Protein AF-A0A6G7SIE0-F1 (afdb_monomer)

Sequence (137 aa):
MSPTNRNHPFFVPLNPNDPLLAYHMPGLYNMDPTMRERELRERELRERELRERELRERMKPGFEVKPPELDQLHPAANPMEHFARHGALTIPTTAGPHHFAAFHPGLNQLERERLALAGPQLRPEMTYPERLAAERI

Organism: NCBI:txid1862673

Mean predicted aligned error: 22.37 Å

InterPro domains:
  IPR002951 Atrophin-like [PF03154] (1-137)
  IPR017993 Atrophin-1 [PR01222] (8-33)
  IPR017993 Atrophin-1 [PR01222] (112-135)

Solvent-accessible surface area (backbone atoms only — not comparable to full-atom values): 9116 Å² total; per-residue (Å²): 133,70,95,80,50,79,86,43,96,83,57,71,87,84,47,93,85,33,73,92,45,64,81,71,53,79,70,69,82,73,47,59,67,68,57,55,52,48,51,51,51,52,50,49,49,52,51,49,52,50,52,49,52,51,50,57,52,62,68,37,88,88,57,76,81,54,75,83,59,52,63,72,73,46,90,54,98,47,90,59,66,76,54,72,78,57,70,82,84,79,73,72,93,62,79,61,100,51,100,63,40,68,71,46,89,86,57,54,73,70,57,29,52,54,51,59,71,61,49,80,80,88,62,81,86,66,50,71,69,58,54,62,58,62,75,75,113

pLDDT: mean 71.4, std 12.17, range [51.91, 95.75]

Radius of gyration: 34.37 Å; Cα contacts (8 Å, |Δi|>4): 30; chains: 1; bounding box: 48×70×81 Å

Foldseek 3Di:
DDLPPPPDPPNDDDDCPDVVVVVPPVPVVPDDVVNVVVVVVVVVVVVVVVVVVVVVQCPDPPDDDDPVNVVVVCPDPDPCPVVVVDDPPPDPLQQDLDPCNLVDPNDDPVRSVVSVVPPPPPDDPQDPVNVVVVVVD

Structure (mmCIF, N/CA/C/O backbone):
data_AF-A0A6G7SIE0-F1
#
_entry.id   AF-A0A6G7SIE0-F1
#
loop_
_atom_site.group_PDB
_atom_site.id
_atom_site.type_symbol
_atom_site.label_atom_id
_atom_site.label_alt_id
_atom_site.label_comp_id
_atom_site.label_asym_id
_atom_site.label_entity_id
_atom_site.label_seq_id
_atom_site.pdbx_PDB_ins_code
_atom_site.Cartn_x
_atom_site.Cartn_y
_atom_site.Cartn_z
_atom_site.occupancy
_atom_site.B_iso_or_equiv
_atom_site.auth_seq_id
_atom_site.auth_comp_id
_atom_site.auth_asym_id
_atom_site.auth_atom_id
_atom_site.pdbx_PDB_model_num
ATOM 1 N N . MET A 1 1 ? 20.501 5.595 -53.781 1.00 61.78 1 MET A N 1
ATOM 2 C CA . MET A 1 1 ? 19.268 6.336 -53.419 1.00 61.78 1 MET A CA 1
ATOM 3 C C . MET A 1 1 ? 19.531 7.027 -52.091 1.00 61.78 1 MET A C 1
ATOM 5 O O . MET A 1 1 ? 20.028 6.361 -51.194 1.00 61.78 1 MET A O 1
ATOM 9 N N . SER A 1 2 ? 19.323 8.344 -51.984 1.00 55.94 2 SER A N 1
ATOM 10 C CA . SER A 1 2 ? 19.654 9.079 -50.752 1.00 55.94 2 SER A CA 1
ATOM 11 C C . SER A 1 2 ? 18.556 8.857 -49.699 1.00 55.94 2 SER A C 1
ATOM 13 O O . SER A 1 2 ? 17.400 9.170 -49.997 1.00 55.94 2 SER A O 1
ATOM 15 N N . PRO A 1 3 ? 18.866 8.337 -48.496 1.00 61.41 3 PRO A N 1
ATOM 16 C CA . PRO A 1 3 ? 17.868 7.993 -47.472 1.00 61.41 3 PRO A CA 1
ATOM 17 C C . PRO A 1 3 ? 17.143 9.215 -46.877 1.00 61.41 3 PRO A C 1
ATOM 19 O O . PRO A 1 3 ? 16.206 9.069 -46.102 1.00 61.41 3 PRO A O 1
ATOM 22 N N . THR A 1 4 ? 17.549 10.428 -47.252 1.00 66.00 4 THR A N 1
ATOM 23 C CA . THR A 1 4 ? 16.991 11.701 -46.775 1.00 66.00 4 THR A CA 1
ATOM 24 C C . THR A 1 4 ? 16.087 12.402 -47.794 1.00 66.00 4 THR A C 1
ATOM 26 O O . THR A 1 4 ? 15.616 13.511 -47.536 1.00 66.00 4 THR A O 1
ATOM 29 N N . ASN A 1 5 ? 15.822 11.790 -48.956 1.00 74.06 5 ASN A N 1
ATOM 30 C CA . ASN A 1 5 ? 14.956 12.382 -49.976 1.00 74.06 5 ASN A CA 1
ATOM 31 C C . ASN A 1 5 ? 13.474 12.310 -49.566 1.00 74.06 5 ASN A C 1
ATOM 33 O O . ASN A 1 5 ? 12.816 11.289 -49.759 1.00 74.06 5 ASN A O 1
ATOM 37 N N . ARG A 1 6 ? 12.948 13.434 -49.066 1.00 72.06 6 ARG A N 1
ATOM 38 C CA . ARG A 1 6 ? 11.547 13.605 -48.639 1.00 72.06 6 ARG A CA 1
ATOM 39 C C . ARG A 1 6 ? 10.510 13.508 -49.763 1.00 72.06 6 ARG A C 1
ATOM 41 O O . ARG A 1 6 ? 9.331 13.379 -49.469 1.00 72.06 6 ARG A O 1
ATOM 48 N N . ASN A 1 7 ? 10.934 13.562 -51.025 1.00 76.94 7 ASN A N 1
ATOM 49 C CA . ASN A 1 7 ? 10.042 13.508 -52.188 1.00 76.94 7 ASN A CA 1
ATOM 50 C C . ASN A 1 7 ? 9.885 12.086 -52.757 1.00 76.94 7 ASN A C 1
ATOM 52 O O . ASN A 1 7 ? 9.267 11.907 -53.804 1.00 76.94 7 ASN A O 1
ATOM 56 N N . HIS A 1 8 ? 10.477 11.070 -52.121 1.00 76.75 8 HIS A N 1
ATOM 57 C CA . HIS A 1 8 ? 10.367 9.689 -52.583 1.00 76.75 8 HIS A CA 1
ATOM 58 C C . HIS A 1 8 ? 9.021 9.075 -52.146 1.00 76.75 8 HIS A C 1
ATOM 60 O O . HIS A 1 8 ? 8.651 9.229 -50.985 1.00 76.75 8 HIS A O 1
ATOM 66 N N . PRO A 1 9 ? 8.307 8.322 -53.0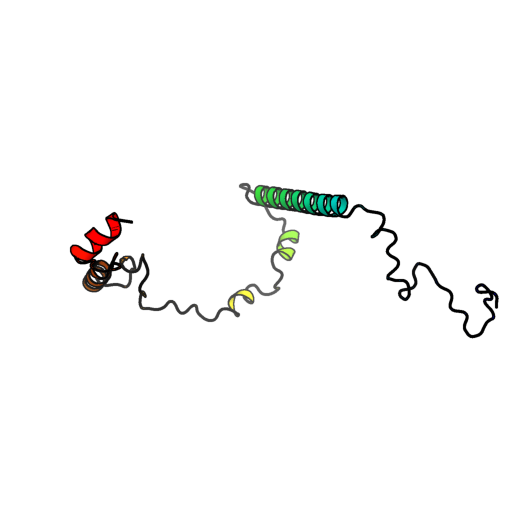07 1.00 76.38 9 PRO A N 1
ATOM 67 C CA . PRO A 1 9 ? 6.981 7.770 -52.685 1.00 76.38 9 PRO A CA 1
ATOM 68 C C . PRO A 1 9 ? 6.980 6.758 -51.527 1.00 76.38 9 PRO A C 1
ATOM 70 O O . PRO A 1 9 ? 5.937 6.493 -50.945 1.00 76.38 9 PRO A O 1
ATOM 73 N N . PHE A 1 10 ? 8.148 6.214 -51.172 1.00 75.81 10 PHE A N 1
ATOM 74 C CA . PHE A 1 10 ? 8.338 5.333 -50.012 1.00 75.81 10 PHE A CA 1
ATOM 75 C C . PHE A 1 10 ? 9.067 6.015 -48.843 1.00 75.81 10 PHE A C 1
ATOM 77 O O . PHE A 1 10 ? 9.578 5.339 -47.954 1.00 75.81 10 PHE A O 1
ATOM 84 N N . PHE A 1 11 ? 9.203 7.344 -48.863 1.00 75.38 11 PHE A N 1
ATOM 85 C CA . PHE A 1 11 ? 9.822 8.072 -47.761 1.00 75.38 11 PHE A CA 1
ATOM 86 C C . PHE A 1 11 ? 8.908 8.032 -46.533 1.00 75.38 11 PHE A C 1
ATOM 88 O O . PHE A 1 11 ? 7.812 8.588 -46.547 1.00 75.38 11 PHE A O 1
ATOM 95 N N . VAL A 1 12 ? 9.382 7.400 -45.460 1.00 74.81 12 VAL A N 1
ATOM 96 C CA . VAL A 1 12 ? 8.709 7.383 -44.158 1.00 74.81 12 VAL A CA 1
ATOM 97 C C . VAL A 1 12 ? 9.547 8.218 -43.186 1.00 74.81 12 VAL A C 1
ATOM 99 O O . VAL A 1 12 ? 10.697 7.857 -42.921 1.00 74.81 12 VAL A O 1
ATOM 102 N N . PRO A 1 13 ? 9.033 9.351 -42.671 1.00 67.38 13 PRO A N 1
ATOM 103 C CA . PRO A 1 13 ? 9.747 10.141 -41.679 1.00 67.38 13 PRO A CA 1
ATOM 104 C C . PRO A 1 13 ? 9.781 9.380 -40.353 1.00 67.38 13 PRO A C 1
ATOM 106 O O . PRO A 1 13 ? 8.787 9.305 -39.643 1.00 67.38 13 PRO A O 1
ATOM 109 N N . LEU A 1 14 ? 10.944 8.840 -40.006 1.00 68.44 14 LEU A N 1
ATOM 110 C CA . LEU A 1 14 ? 11.182 8.232 -38.703 1.00 68.44 14 LEU A CA 1
ATOM 111 C C . LEU A 1 14 ? 11.280 9.339 -37.643 1.00 68.44 14 LEU A C 1
ATOM 113 O O . LEU A 1 14 ? 12.317 9.990 -37.504 1.00 68.44 14 LEU A O 1
ATOM 117 N N . ASN A 1 15 ? 10.185 9.600 -36.930 1.00 63.97 15 ASN A N 1
ATOM 118 C CA . ASN A 1 15 ? 10.191 10.475 -35.760 1.00 63.97 15 ASN A CA 1
ATOM 119 C C . ASN A 1 15 ? 10.671 9.659 -34.543 1.00 63.97 15 ASN A C 1
ATOM 121 O O . ASN A 1 15 ? 10.167 8.560 -34.333 1.00 63.97 15 ASN A O 1
ATOM 125 N N . PRO A 1 16 ? 11.605 10.151 -33.711 1.00 59.84 16 PRO A N 1
ATOM 126 C CA . PRO A 1 16 ? 11.995 9.460 -32.478 1.00 59.84 16 PRO A CA 1
ATOM 127 C C . PRO A 1 16 ? 10.832 9.206 -31.497 1.00 59.84 16 PRO A C 1
ATOM 129 O O . PRO A 1 16 ? 10.970 8.359 -30.623 1.00 59.84 16 PRO A O 1
ATOM 132 N N . ASN A 1 17 ? 9.694 9.893 -31.655 1.00 58.66 17 ASN A N 1
ATOM 133 C CA . ASN A 1 17 ? 8.448 9.650 -30.913 1.00 58.66 17 ASN A CA 1
ATOM 134 C C . ASN A 1 17 ? 7.410 8.806 -31.684 1.00 58.66 17 ASN A C 1
ATOM 136 O O . ASN A 1 17 ? 6.264 8.700 -31.247 1.00 58.66 17 ASN A O 1
ATOM 140 N N . ASP A 1 18 ? 7.760 8.257 -32.848 1.00 61.38 18 ASP A N 1
ATOM 141 C CA . ASP A 1 18 ? 6.859 7.418 -33.639 1.00 61.38 18 ASP A CA 1
ATOM 142 C C . ASP A 1 18 ? 6.659 6.062 -32.934 1.00 61.38 18 ASP A C 1
ATOM 144 O O . ASP A 1 18 ? 7.652 5.402 -32.611 1.00 61.38 18 ASP A O 1
ATOM 148 N N . PRO A 1 19 ? 5.419 5.596 -32.693 1.00 58.09 19 PRO A N 1
ATOM 149 C CA . PRO A 1 19 ? 5.173 4.289 -32.088 1.00 58.09 19 PRO A CA 1
ATOM 150 C C . PRO A 1 19 ? 5.752 3.114 -32.893 1.00 58.09 19 PRO A C 1
ATOM 152 O O . PRO A 1 19 ? 5.981 2.047 -32.325 1.00 58.09 19 PRO A O 1
ATOM 155 N N . LEU A 1 20 ? 6.059 3.290 -34.184 1.00 58.41 20 LEU A N 1
ATOM 156 C CA . LEU A 1 20 ? 6.797 2.289 -34.972 1.00 58.41 20 LEU A CA 1
ATOM 157 C C . LEU A 1 20 ? 8.248 2.102 -34.497 1.00 58.41 20 LEU A C 1
ATOM 159 O O . LEU A 1 20 ? 8.838 1.041 -34.692 1.00 58.41 20 LEU A O 1
ATOM 163 N N . LEU A 1 21 ? 8.806 3.114 -33.831 1.00 56.81 21 LEU A N 1
ATOM 164 C CA . LEU A 1 21 ? 10.099 3.093 -33.156 1.00 56.81 21 LEU A CA 1
ATOM 165 C C . LEU A 1 21 ? 9.951 2.976 -31.632 1.00 56.81 21 LEU A C 1
ATOM 167 O O . LEU A 1 21 ? 10.934 3.181 -30.927 1.00 56.81 21 LEU A O 1
ATOM 171 N N . ALA A 1 22 ? 8.776 2.598 -31.102 1.00 52.69 22 ALA A N 1
ATOM 172 C CA . ALA A 1 22 ? 8.513 2.476 -29.657 1.00 52.69 22 ALA A CA 1
ATOM 173 C C . ALA A 1 22 ? 9.453 1.507 -28.910 1.00 52.69 22 ALA A C 1
ATOM 175 O O . ALA A 1 22 ? 9.488 1.503 -27.682 1.00 52.69 22 ALA A O 1
ATOM 176 N N . TYR A 1 23 ? 10.233 0.697 -29.632 1.00 57.22 23 TYR A N 1
ATOM 177 C CA . TYR A 1 23 ? 11.301 -0.127 -29.061 1.00 57.22 23 TYR A CA 1
ATOM 178 C C . TYR A 1 23 ? 12.651 0.585 -28.929 1.00 57.22 23 TYR A C 1
ATOM 180 O O . TYR A 1 23 ? 13.594 0.013 -28.378 1.00 57.22 23 TYR A O 1
ATOM 188 N N . HIS A 1 24 ? 12.777 1.837 -29.372 1.00 55.12 24 HIS A N 1
ATOM 189 C CA . HIS A 1 24 ? 13.901 2.663 -28.976 1.00 55.12 24 HIS A CA 1
ATOM 190 C C . HIS A 1 24 ? 13.647 3.151 -27.553 1.00 55.12 24 HIS A C 1
ATOM 192 O O . HIS A 1 24 ? 13.029 4.181 -27.309 1.00 55.12 24 HIS A O 1
ATOM 198 N N . MET A 1 25 ? 14.145 2.374 -26.597 1.00 63.56 25 MET A N 1
ATOM 199 C CA . MET A 1 25 ? 14.256 2.769 -25.200 1.00 63.56 25 MET A CA 1
ATOM 200 C C . MET A 1 25 ? 15.731 3.089 -24.907 1.00 63.56 25 MET A C 1
ATOM 202 O O . MET A 1 25 ? 16.448 2.221 -24.399 1.00 63.56 25 MET A O 1
ATOM 206 N N . PRO A 1 26 ? 16.227 4.310 -25.205 1.00 57.41 26 PRO A N 1
ATOM 207 C CA . PRO A 1 26 ? 17.624 4.685 -24.957 1.00 57.41 26 PRO A CA 1
ATOM 208 C C . PRO A 1 26 ? 18.051 4.512 -23.488 1.00 57.41 26 PRO A C 1
ATOM 210 O O . PRO A 1 26 ? 19.236 4.354 -23.196 1.00 57.41 26 PRO A O 1
ATOM 213 N N . GLY A 1 27 ? 17.084 4.529 -22.563 1.00 57.03 27 GLY A N 1
ATOM 214 C CA . GLY A 1 27 ? 17.301 4.365 -21.125 1.00 57.03 27 GLY A CA 1
ATOM 215 C C . GLY A 1 27 ? 17.344 2.919 -20.617 1.00 57.03 27 GLY A C 1
ATOM 216 O O . GLY A 1 27 ? 17.682 2.721 -19.455 1.00 57.03 27 GLY A O 1
ATOM 217 N N . LEU A 1 28 ? 17.013 1.907 -21.433 1.00 54.72 28 LEU A N 1
ATOM 218 C CA . LEU A 1 28 ? 17.058 0.500 -20.993 1.00 54.72 28 LEU A CA 1
ATOM 219 C C . LEU A 1 28 ? 18.459 -0.119 -21.080 1.00 54.72 28 LEU A C 1
ATOM 221 O O . LEU A 1 28 ? 18.749 -1.032 -20.318 1.00 54.72 28 LEU A O 1
ATOM 225 N N . TYR A 1 29 ? 19.327 0.390 -21.957 1.00 53.75 29 TYR A N 1
ATOM 226 C CA . TYR A 1 29 ? 20.682 -0.147 -22.149 1.00 53.75 29 TYR A CA 1
ATOM 227 C C . TYR A 1 29 ? 21.790 0.687 -21.484 1.00 53.75 29 TYR A C 1
ATOM 229 O O . TYR A 1 29 ? 22.931 0.244 -21.443 1.00 53.75 29 TYR A O 1
ATOM 237 N N . ASN A 1 30 ? 21.469 1.876 -20.955 1.00 56.06 30 ASN A N 1
ATOM 238 C CA . ASN A 1 30 ? 22.427 2.766 -20.275 1.00 56.06 30 ASN A CA 1
ATOM 239 C C . ASN A 1 30 ? 22.306 2.768 -18.741 1.00 56.06 30 ASN A C 1
ATOM 241 O O . ASN A 1 30 ? 23.097 3.419 -18.064 1.00 56.06 30 ASN A O 1
ATOM 245 N N . MET A 1 31 ? 21.320 2.066 -18.182 1.00 58.16 31 MET A N 1
ATOM 246 C CA . MET A 1 31 ? 21.162 1.897 -16.739 1.00 58.16 31 MET A CA 1
ATOM 247 C C . MET A 1 31 ? 21.569 0.479 -16.372 1.00 58.16 31 MET A C 1
ATOM 249 O O . MET A 1 31 ? 20.964 -0.478 -16.851 1.00 58.16 31 MET A O 1
ATOM 253 N N . ASP A 1 32 ? 22.594 0.355 -15.532 1.00 69.44 32 ASP A N 1
ATOM 254 C CA . ASP A 1 32 ? 23.009 -0.922 -14.963 1.00 69.44 32 ASP A CA 1
ATOM 255 C C . ASP A 1 32 ? 21.775 -1.616 -14.340 1.00 69.44 32 ASP A C 1
ATOM 257 O O . ASP A 1 32 ? 21.106 -1.017 -13.485 1.00 69.44 32 ASP A O 1
ATOM 261 N N . PRO A 1 33 ? 21.412 -2.840 -14.773 1.00 63.81 33 PRO A N 1
ATOM 262 C CA . PRO A 1 33 ? 20.221 -3.534 -14.282 1.00 63.81 33 PRO A CA 1
ATOM 263 C C . PRO A 1 33 ? 20.228 -3.689 -12.756 1.00 63.81 33 PRO A C 1
ATOM 265 O O . PRO A 1 33 ? 19.167 -3.647 -12.132 1.00 63.81 33 PRO A O 1
ATOM 268 N N . THR A 1 34 ? 21.413 -3.771 -12.145 1.00 73.69 34 THR A N 1
ATOM 269 C CA . THR A 1 34 ? 21.572 -3.855 -10.687 1.00 73.69 34 THR A CA 1
ATOM 270 C C . THR A 1 34 ? 21.216 -2.543 -9.981 1.00 73.69 34 THR A C 1
ATOM 272 O O . THR A 1 34 ? 20.605 -2.557 -8.910 1.00 73.69 34 THR A O 1
ATOM 275 N N . MET A 1 35 ? 21.520 -1.396 -10.596 1.00 75.25 35 MET A N 1
ATOM 276 C CA . MET A 1 35 ? 21.154 -0.075 -10.077 1.00 75.25 35 MET A CA 1
ATOM 277 C C . MET A 1 35 ? 19.646 0.149 -10.151 1.00 75.25 35 MET A C 1
ATOM 279 O O . MET A 1 35 ? 19.049 0.620 -9.185 1.00 75.25 35 MET A O 1
ATOM 283 N N . ARG A 1 36 ? 19.011 -0.263 -11.252 1.00 77.00 36 ARG A N 1
ATOM 284 C CA . ARG A 1 36 ? 17.554 -0.174 -11.418 1.00 77.00 36 ARG A CA 1
ATOM 285 C C . ARG A 1 36 ? 16.801 -1.059 -10.424 1.00 77.00 36 ARG A C 1
ATOM 287 O O . ARG A 1 36 ? 15.793 -0.637 -9.863 1.00 77.00 36 ARG A O 1
ATOM 294 N N . GLU A 1 37 ? 17.275 -2.282 -10.199 1.00 80.88 37 GLU A N 1
ATOM 295 C CA . GLU A 1 37 ? 16.694 -3.193 -9.208 1.00 80.88 37 GLU A CA 1
ATOM 296 C C . GLU A 1 37 ? 16.841 -2.638 -7.784 1.00 80.88 37 GLU A C 1
ATOM 298 O O . GLU A 1 37 ? 15.897 -2.690 -6.992 1.00 80.88 37 GLU A O 1
ATOM 303 N N . ARG A 1 38 ? 17.998 -2.046 -7.469 1.00 84.75 38 ARG A N 1
ATOM 304 C CA . ARG A 1 38 ? 18.236 -1.376 -6.188 1.00 84.75 38 ARG A CA 1
ATOM 305 C C . ARG A 1 38 ? 17.316 -0.173 -5.992 1.00 84.75 38 ARG A C 1
ATOM 307 O O . ARG A 1 38 ? 16.739 -0.045 -4.919 1.00 84.75 38 ARG A O 1
ATOM 314 N N . GLU A 1 39 ? 17.144 0.663 -7.012 1.00 85.25 39 GLU A N 1
ATOM 315 C CA . GLU A 1 39 ? 16.241 1.818 -6.964 1.00 85.25 39 GLU A CA 1
ATOM 316 C C . GLU A 1 39 ? 14.781 1.384 -6.787 1.00 85.25 39 GLU A C 1
ATOM 318 O O . GLU A 1 39 ? 14.060 1.964 -5.977 1.00 85.25 39 GLU A O 1
ATOM 323 N N . LEU A 1 40 ? 14.346 0.329 -7.484 1.00 87.81 40 LEU A N 1
ATOM 324 C CA . LEU A 1 40 ? 13.009 -0.243 -7.314 1.00 87.81 40 LEU A CA 1
ATOM 325 C C . LEU A 1 40 ? 12.790 -0.771 -5.895 1.00 87.81 40 LEU A C 1
ATOM 327 O O . LEU A 1 40 ? 11.775 -0.445 -5.286 1.00 87.81 40 LEU A O 1
ATOM 331 N N . ARG A 1 41 ? 13.749 -1.526 -5.347 1.00 87.31 41 ARG A N 1
ATOM 332 C CA . ARG A 1 41 ? 13.684 -2.010 -3.958 1.00 87.31 41 ARG A CA 1
ATOM 333 C C . ARG A 1 41 ? 13.684 -0.871 -2.948 1.00 87.31 41 ARG A C 1
ATOM 335 O O . ARG A 1 41 ? 12.944 -0.918 -1.973 1.00 87.31 41 ARG A O 1
ATOM 342 N N . GLU A 1 42 ? 14.506 0.151 -3.159 1.00 90.50 42 GLU A N 1
ATOM 343 C CA . GLU A 1 42 ? 14.552 1.316 -2.279 1.00 90.50 42 GLU A CA 1
ATOM 344 C C . GLU A 1 42 ? 13.240 2.104 -2.345 1.00 90.50 42 GLU A C 1
ATOM 346 O O . GLU A 1 42 ? 12.708 2.513 -1.315 1.00 90.50 42 GLU A O 1
ATOM 351 N N . ARG A 1 43 ? 12.669 2.257 -3.541 1.00 90.94 43 ARG A N 1
ATOM 352 C CA . ARG A 1 43 ? 11.350 2.860 -3.735 1.00 90.94 43 ARG A CA 1
ATOM 353 C C . ARG A 1 43 ? 10.258 2.061 -3.029 1.00 90.94 43 ARG A C 1
ATOM 355 O O . ARG A 1 43 ? 9.439 2.664 -2.343 1.00 90.94 43 ARG A O 1
ATOM 362 N N . GLU A 1 44 ? 10.268 0.738 -3.159 1.00 90.38 44 GLU A N 1
ATOM 363 C CA . GLU A 1 44 ? 9.323 -0.153 -2.480 1.00 90.38 44 GLU A CA 1
ATOM 364 C C . GLU A 1 44 ? 9.454 -0.047 -0.955 1.00 90.38 44 GLU A C 1
ATOM 366 O O . GLU A 1 44 ? 8.449 0.058 -0.253 1.00 90.38 44 GLU A O 1
ATOM 371 N N . LEU A 1 45 ? 10.684 -0.003 -0.434 1.00 94.12 45 LEU A N 1
ATOM 372 C CA . LEU A 1 45 ? 10.939 0.155 0.995 1.00 94.12 45 LEU A CA 1
ATOM 373 C C . LEU A 1 45 ? 10.423 1.502 1.513 1.00 94.12 45 LEU A C 1
ATOM 375 O O . LEU A 1 45 ? 9.739 1.529 2.532 1.00 94.12 45 LEU A O 1
ATOM 379 N N . ARG A 1 46 ? 10.691 2.601 0.797 1.00 92.69 46 ARG A N 1
ATOM 380 C CA . ARG A 1 46 ? 10.181 3.934 1.161 1.00 92.69 46 ARG A CA 1
ATOM 381 C C . ARG A 1 46 ? 8.658 4.000 1.100 1.00 92.69 46 ARG A C 1
ATOM 383 O O . ARG A 1 46 ? 8.037 4.609 1.963 1.00 92.69 46 ARG A O 1
ATOM 390 N N . GLU A 1 47 ? 8.041 3.382 0.096 1.00 92.38 47 GLU A N 1
ATOM 391 C CA . GLU A 1 47 ? 6.581 3.326 -0.019 1.00 92.38 47 GLU A CA 1
ATOM 392 C C . GLU A 1 47 ? 5.967 2.511 1.122 1.00 92.38 47 GLU A C 1
ATOM 394 O O . GLU A 1 47 ? 4.973 2.922 1.725 1.00 92.38 47 GLU A O 1
ATOM 399 N N . ARG A 1 48 ? 6.589 1.381 1.465 1.00 94.31 48 ARG A N 1
ATOM 400 C CA . ARG A 1 48 ? 6.201 0.568 2.615 1.00 94.31 48 ARG A CA 1
ATOM 401 C C . ARG A 1 48 ? 6.328 1.350 3.920 1.00 94.31 48 ARG A C 1
ATOM 403 O O . ARG A 1 48 ? 5.393 1.326 4.712 1.00 94.31 48 ARG A O 1
ATOM 410 N N . GLU A 1 49 ? 7.438 2.053 4.123 1.00 93.81 49 GLU A N 1
ATOM 411 C CA . GLU A 1 49 ? 7.670 2.895 5.301 1.00 93.81 49 GLU A CA 1
ATOM 412 C C . GLU A 1 49 ? 6.626 4.016 5.399 1.00 93.81 49 GLU A C 1
ATOM 414 O O . GLU A 1 49 ? 6.079 4.263 6.474 1.00 93.81 49 GLU A O 1
ATOM 419 N N . LEU A 1 50 ? 6.284 4.655 4.276 1.00 94.31 50 LEU A N 1
ATOM 420 C CA . LEU A 1 50 ? 5.259 5.696 4.229 1.00 94.31 50 LEU A CA 1
ATOM 421 C C . LEU A 1 50 ? 3.878 5.145 4.607 1.00 94.31 50 LEU A C 1
ATOM 423 O O . LEU A 1 50 ? 3.204 5.729 5.455 1.00 94.31 50 LEU A O 1
ATOM 427 N N . ARG A 1 51 ? 3.487 3.996 4.041 1.00 92.50 51 ARG A N 1
ATOM 428 C CA . ARG A 1 51 ? 2.227 3.320 4.395 1.00 92.50 51 ARG A CA 1
ATOM 429 C C . ARG A 1 51 ? 2.195 2.888 5.856 1.00 92.50 51 ARG A C 1
ATOM 431 O O . ARG A 1 51 ? 1.164 3.014 6.507 1.00 92.50 51 ARG A O 1
ATOM 438 N N . GLU A 1 52 ? 3.301 2.369 6.381 1.00 94.06 52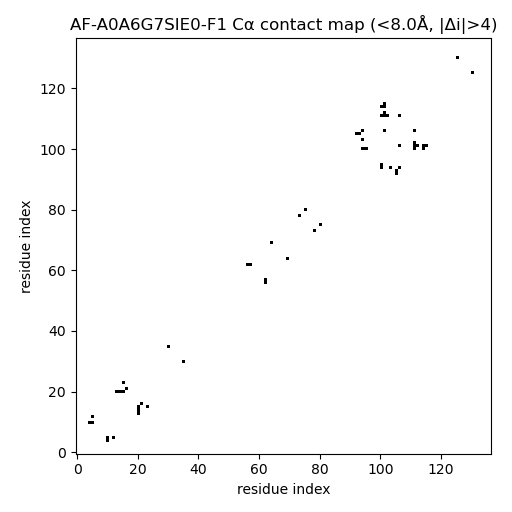 GLU A N 1
ATOM 439 C CA . GLU A 1 52 ? 3.399 1.960 7.784 1.00 94.06 52 GLU A CA 1
ATOM 440 C C . GLU A 1 52 ? 3.283 3.167 8.720 1.00 94.06 52 GLU A C 1
ATOM 442 O O . GLU A 1 52 ? 2.544 3.121 9.706 1.00 94.06 52 GLU A O 1
ATOM 447 N N . ARG A 1 53 ? 3.960 4.270 8.387 1.00 94.31 53 ARG A N 1
ATOM 448 C CA . ARG A 1 53 ? 3.863 5.534 9.120 1.00 94.31 53 ARG A CA 1
ATOM 449 C C . ARG A 1 53 ? 2.434 6.065 9.122 1.00 94.31 53 ARG A C 1
ATOM 451 O O . ARG A 1 53 ? 1.935 6.431 10.184 1.00 94.31 53 ARG A O 1
ATOM 458 N N . GLU A 1 54 ? 1.785 6.083 7.964 1.00 91.31 54 GLU A N 1
ATOM 459 C CA . GLU A 1 54 ? 0.395 6.510 7.810 1.00 91.31 54 GLU A CA 1
ATOM 460 C C . GLU A 1 54 ? -0.554 5.625 8.628 1.00 91.31 54 GLU A C 1
ATOM 462 O O . GLU A 1 54 ? -1.371 6.133 9.392 1.00 91.31 54 GLU A O 1
ATOM 467 N N . LEU A 1 55 ? -0.416 4.298 8.544 1.00 91.94 55 LEU A N 1
ATOM 468 C CA . LEU A 1 55 ? -1.216 3.358 9.332 1.00 91.94 55 LEU A CA 1
ATOM 469 C C . LEU A 1 55 ? -1.025 3.590 10.832 1.00 91.94 55 LEU A C 1
ATOM 471 O O . LEU A 1 55 ? -1.992 3.638 11.590 1.00 91.94 55 LEU A O 1
ATOM 475 N N . ARG A 1 56 ? 0.222 3.765 11.270 1.00 94.25 56 ARG A N 1
ATOM 476 C CA . ARG A 1 56 ? 0.545 4.034 12.672 1.00 94.25 56 ARG A CA 1
ATOM 477 C C . ARG A 1 56 ? -0.029 5.364 13.147 1.00 94.25 56 ARG A C 1
ATOM 479 O O . ARG A 1 56 ? -0.404 5.470 14.310 1.00 94.25 56 ARG A O 1
ATOM 486 N N . GLU A 1 57 ? -0.090 6.368 12.281 1.00 91.06 57 GLU A N 1
ATOM 487 C CA . GLU A 1 57 ? -0.728 7.650 12.568 1.00 91.06 57 GLU A CA 1
ATOM 488 C C . GLU A 1 57 ? -2.249 7.516 12.675 1.00 91.06 57 GLU A C 1
ATOM 490 O O . GLU A 1 57 ? -2.825 8.006 13.644 1.00 91.06 57 GLU A O 1
ATOM 495 N N . ARG A 1 58 ? -2.868 6.761 11.762 1.00 88.19 58 ARG A N 1
ATOM 496 C CA . ARG A 1 58 ? -4.304 6.437 11.777 1.00 88.19 58 ARG A CA 1
ATOM 497 C C . ARG A 1 58 ? -4.738 5.649 13.009 1.00 88.19 58 ARG A C 1
ATOM 499 O O . ARG A 1 58 ? -5.864 5.788 13.466 1.00 88.19 58 ARG A O 1
ATOM 506 N N . MET A 1 59 ? -3.844 4.829 13.554 1.00 91.00 59 MET A N 1
ATOM 507 C CA . MET A 1 59 ? -4.086 4.040 14.764 1.00 91.00 59 MET A CA 1
ATOM 508 C C . MET A 1 59 ? -3.879 4.836 16.063 1.00 91.00 59 MET A C 1
ATOM 510 O O . MET A 1 59 ? -4.071 4.287 17.150 1.00 91.00 59 MET A O 1
ATOM 514 N N . LYS A 1 60 ? -3.459 6.109 15.999 1.00 95.75 60 LYS A N 1
ATOM 515 C CA . LYS A 1 60 ? -3.313 6.930 17.207 1.00 95.75 60 LYS A CA 1
ATOM 516 C C . LYS A 1 60 ? -4.687 7.207 17.829 1.00 95.75 60 LYS A C 1
ATOM 518 O O . LYS A 1 60 ? -5.636 7.513 17.107 1.00 95.75 60 LYS A O 1
ATOM 523 N N . PRO A 1 61 ? -4.805 7.173 19.167 1.00 93.38 61 PRO A N 1
ATOM 524 C CA . PRO A 1 61 ? -6.025 7.602 19.839 1.00 93.38 61 PRO A CA 1
ATOM 525 C C . PRO A 1 61 ? -6.397 9.037 19.445 1.00 93.38 61 PRO A C 1
ATOM 527 O O . PRO A 1 61 ? -5.535 9.915 19.433 1.00 93.38 61 PRO A O 1
ATOM 530 N N . GLY A 1 62 ? -7.674 9.268 19.129 1.00 87.94 62 GLY A N 1
ATOM 531 C CA . GLY A 1 62 ? -8.169 10.579 18.697 1.00 87.94 62 GLY A CA 1
ATOM 532 C C . GLY A 1 62 ? -7.865 10.934 17.238 1.00 87.94 62 GLY A C 1
ATOM 533 O O . GLY A 1 62 ? -8.049 12.084 16.853 1.00 87.94 62 GLY A O 1
ATOM 534 N N . PHE A 1 63 ? -7.398 9.982 16.424 1.00 90.38 63 PHE A N 1
ATOM 535 C CA . PHE A 1 63 ? -7.308 10.182 14.982 1.00 90.38 63 PHE A CA 1
ATOM 536 C C . PHE A 1 63 ? -8.712 10.354 14.379 1.00 90.38 63 PHE A C 1
ATOM 538 O O . PHE A 1 63 ? -9.561 9.470 14.487 1.00 90.38 63 PHE A O 1
ATOM 545 N N . GLU A 1 64 ? -8.946 11.496 13.734 1.00 84.75 64 GLU A N 1
ATOM 546 C CA . GLU A 1 64 ? -10.199 11.817 13.054 1.00 84.75 64 GLU A CA 1
ATOM 547 C C . GLU A 1 64 ? -9.979 11.811 11.540 1.00 84.75 64 GLU A C 1
ATOM 549 O O . GLU A 1 64 ? -9.195 12.604 11.016 1.00 84.75 64 GLU A O 1
ATOM 554 N N . VAL A 1 65 ? -10.703 10.946 10.827 1.00 83.19 65 VAL A N 1
ATOM 555 C CA . VAL A 1 65 ? -10.769 11.000 9.361 1.00 83.19 65 VAL A CA 1
ATOM 556 C C . VAL A 1 65 ? -11.632 12.195 8.976 1.00 83.19 65 VAL A C 1
ATOM 558 O O . VAL A 1 65 ? -12.760 12.336 9.462 1.00 83.19 65 VAL A O 1
ATOM 561 N N . LYS A 1 66 ? -11.127 13.074 8.107 1.00 81.75 66 LYS A N 1
ATOM 562 C CA . LYS A 1 66 ? -11.932 14.206 7.636 1.00 81.75 66 LYS A CA 1
ATOM 563 C C . LYS A 1 66 ? -13.088 13.683 6.768 1.00 81.75 66 LYS A C 1
ATOM 565 O O . LYS A 1 66 ? -12.867 12.780 5.968 1.00 81.75 66 LYS A O 1
ATOM 570 N N . PRO A 1 67 ? -14.305 14.257 6.850 1.00 71.81 67 PRO A N 1
ATOM 571 C CA . PRO A 1 67 ? -15.451 13.821 6.046 1.00 71.81 67 PRO A CA 1
ATOM 572 C C . PRO A 1 67 ? -15.176 13.575 4.545 1.00 71.81 67 PRO A C 1
ATOM 574 O O . PRO A 1 67 ? -15.570 12.522 4.060 1.00 71.81 67 PRO A O 1
ATOM 577 N N . PRO A 1 68 ? -14.450 14.442 3.807 1.00 72.06 68 PRO A N 1
ATOM 578 C CA . PRO A 1 68 ? -14.131 14.190 2.392 1.00 72.06 68 PRO A CA 1
ATOM 579 C C . PRO A 1 68 ? -13.167 13.014 2.144 1.00 72.06 68 PRO A C 1
ATOM 581 O O . PRO A 1 68 ? -13.052 12.535 1.019 1.00 72.06 68 PRO A O 1
ATOM 584 N N . GLU A 1 69 ? -12.450 12.547 3.166 1.00 72.25 69 GLU A N 1
ATOM 585 C CA . GLU A 1 69 ? -11.570 11.375 3.084 1.00 72.25 69 GLU A CA 1
ATOM 586 C C . GLU A 1 69 ? -12.337 10.068 3.356 1.00 72.25 69 GLU A C 1
ATOM 588 O O . GLU A 1 69 ? -11.891 9.000 2.937 1.00 72.25 69 GLU A O 1
ATOM 593 N N . LEU A 1 70 ? -13.513 10.140 3.999 1.00 65.44 70 LEU A N 1
ATOM 594 C CA . LEU A 1 70 ? -14.403 8.987 4.196 1.00 65.44 70 LEU A CA 1
ATOM 595 C C . LEU A 1 70 ? -15.009 8.499 2.874 1.00 65.44 70 LEU A C 1
ATOM 597 O O . LEU A 1 70 ? -15.144 7.290 2.685 1.00 65.44 70 LEU A O 1
ATOM 601 N N . ASP A 1 71 ? -15.298 9.414 1.942 1.00 64.06 71 ASP A N 1
ATOM 602 C CA . ASP A 1 71 ? -15.864 9.088 0.624 1.00 64.06 71 ASP A CA 1
ATOM 603 C C . ASP A 1 71 ? -14.941 8.177 -0.207 1.00 64.06 71 ASP A C 1
ATOM 605 O O . ASP A 1 71 ? -15.412 7.380 -1.013 1.00 64.06 71 ASP A O 1
ATOM 609 N N . GLN A 1 72 ? -13.621 8.240 0.007 1.00 64.94 72 GLN A N 1
ATOM 610 C CA . GLN A 1 72 ? -12.643 7.401 -0.705 1.00 64.94 72 GLN A CA 1
ATOM 611 C C . GLN A 1 72 ? -12.489 6.002 -0.091 1.00 64.94 72 GLN A C 1
ATOM 613 O O . GLN A 1 72 ? -12.027 5.079 -0.762 1.00 64.94 72 GLN A O 1
ATOM 618 N N . LEU A 1 73 ? -12.867 5.831 1.180 1.00 62.81 73 LEU A N 1
ATOM 619 C CA . LEU A 1 73 ? -12.763 4.555 1.895 1.00 62.81 73 LEU A CA 1
ATOM 620 C C . LEU A 1 73 ? -13.922 3.602 1.577 1.00 62.81 73 LEU A C 1
ATOM 622 O O . LEU A 1 73 ? -13.799 2.398 1.800 1.00 62.81 73 LEU A O 1
ATOM 626 N N . HIS A 1 74 ? -15.017 4.118 1.014 1.00 58.72 74 HIS A N 1
ATOM 627 C CA . HIS A 1 74 ? -16.146 3.331 0.533 1.00 58.72 74 HIS A CA 1
ATOM 628 C C . HIS A 1 74 ? -16.190 3.353 -1.003 1.00 58.72 74 HIS A C 1
ATOM 630 O O . HIS A 1 74 ? -16.900 4.167 -1.587 1.00 58.72 74 HIS A O 1
ATOM 636 N N . PRO A 1 75 ? -15.482 2.438 -1.697 1.00 59.25 75 PRO A N 1
ATOM 637 C CA . PRO A 1 75 ? -15.565 2.339 -3.158 1.00 59.25 75 PRO A CA 1
ATOM 638 C C . PRO A 1 75 ? -16.963 1.922 -3.647 1.00 59.25 75 PRO A C 1
ATOM 640 O O . PRO A 1 75 ? -17.253 2.013 -4.838 1.00 59.25 75 PRO A O 1
ATOM 643 N N . ALA A 1 76 ? -17.819 1.440 -2.742 1.00 57.41 76 ALA A N 1
ATOM 644 C CA . ALA A 1 76 ? -19.194 1.069 -3.019 1.00 57.41 76 ALA A CA 1
ATOM 645 C C . ALA A 1 76 ? -20.145 2.161 -2.516 1.00 57.41 76 ALA A C 1
ATOM 647 O O . ALA A 1 76 ? -20.194 2.458 -1.323 1.00 57.41 76 ALA A O 1
ATOM 648 N N . ALA A 1 77 ? -20.964 2.696 -3.423 1.00 60.88 77 ALA A N 1
ATOM 649 C CA . ALA A 1 77 ? -22.044 3.626 -3.091 1.00 60.88 77 ALA A CA 1
ATOM 650 C C . ALA A 1 77 ? -23.121 2.992 -2.185 1.00 60.88 77 ALA A C 1
ATOM 652 O O . ALA A 1 77 ? -23.953 3.700 -1.620 1.00 60.88 77 ALA A O 1
ATOM 653 N N . ASN A 1 78 ? -23.121 1.658 -2.052 1.00 56.97 78 ASN A N 1
ATOM 654 C CA . ASN A 1 78 ? -24.061 0.914 -1.231 1.00 56.97 78 ASN A CA 1
ATOM 655 C C . ASN A 1 78 ? -23.328 0.103 -0.141 1.00 56.97 78 ASN A C 1
ATOM 657 O O . ASN A 1 78 ? -22.623 -0.855 -0.466 1.00 56.97 78 ASN A O 1
ATOM 661 N N . PRO A 1 79 ? -23.541 0.392 1.158 1.00 63.44 79 PRO A N 1
ATOM 662 C CA . PRO A 1 79 ? -22.899 -0.337 2.257 1.00 63.44 79 PRO A CA 1
ATOM 663 C C . PRO A 1 79 ? -23.276 -1.828 2.308 1.00 63.44 79 PRO A C 1
ATOM 665 O O . PRO A 1 79 ? -22.578 -2.620 2.940 1.00 63.44 79 PRO A O 1
ATOM 668 N N . MET A 1 80 ? -24.357 -2.234 1.632 1.00 69.00 80 MET A N 1
ATOM 669 C CA . MET A 1 80 ? -24.831 -3.620 1.602 1.00 69.00 80 MET A CA 1
ATOM 670 C C . MET A 1 80 ? -24.171 -4.485 0.514 1.00 69.00 80 MET A C 1
ATOM 672 O O . MET A 1 80 ? -24.281 -5.713 0.558 1.00 69.00 80 MET A O 1
ATOM 676 N N . GLU A 1 81 ? -23.484 -3.882 -0.464 1.00 66.81 81 GLU A N 1
ATOM 677 C CA . GLU A 1 81 ? -22.923 -4.607 -1.620 1.00 66.81 81 GLU A CA 1
ATOM 678 C C . GLU A 1 81 ? -21.845 -5.627 -1.230 1.00 66.81 81 GLU A C 1
ATOM 680 O O . GLU A 1 81 ? -21.677 -6.646 -1.903 1.00 66.81 81 GLU A O 1
ATOM 685 N N . HIS A 1 82 ? -21.151 -5.395 -0.114 1.00 62.31 82 HIS A N 1
ATOM 686 C CA . HIS A 1 82 ? -20.146 -6.316 0.415 1.00 62.31 82 HIS A CA 1
ATOM 687 C C . HIS A 1 82 ? -20.762 -7.597 0.996 1.00 62.31 82 HIS A C 1
ATOM 689 O O . HIS A 1 82 ? -20.163 -8.667 0.902 1.00 62.31 82 HIS A O 1
ATOM 695 N N . PHE A 1 83 ? -21.971 -7.511 1.557 1.00 60.81 83 PHE A N 1
ATOM 696 C CA . PHE A 1 83 ? -22.631 -8.638 2.220 1.00 60.81 83 PHE A CA 1
ATOM 697 C C . PHE A 1 83 ? -23.416 -9.522 1.250 1.00 60.81 83 PHE A C 1
ATOM 699 O O . PHE A 1 83 ? -23.522 -10.724 1.469 1.00 60.81 83 PHE A O 1
ATOM 706 N N . ALA A 1 84 ? -23.913 -8.966 0.142 1.00 59.97 84 ALA A N 1
ATOM 707 C CA . ALA A 1 84 ? -24.712 -9.716 -0.831 1.00 59.97 84 ALA A CA 1
ATOM 708 C C . ALA A 1 84 ? -23.944 -10.867 -1.517 1.00 59.97 84 ALA A C 1
ATOM 710 O O . ALA A 1 84 ? -24.562 -11.798 -2.030 1.00 59.97 84 ALA A O 1
ATOM 711 N N . ARG A 1 85 ? -22.602 -10.829 -1.530 1.00 62.50 85 ARG A N 1
ATOM 712 C CA . ARG A 1 85 ? -21.757 -11.851 -2.181 1.00 62.50 85 ARG A CA 1
ATOM 713 C C . ARG A 1 85 ? -21.440 -13.054 -1.295 1.00 62.50 85 ARG A C 1
ATOM 715 O O . ARG A 1 85 ? -21.021 -14.088 -1.810 1.00 62.50 85 ARG A O 1
ATOM 722 N N . HIS A 1 86 ? -21.658 -12.942 0.010 1.00 60.31 86 HIS A N 1
ATOM 723 C CA . HIS A 1 86 ? -21.502 -14.048 0.940 1.00 60.31 86 HIS A CA 1
ATOM 724 C C . HIS A 1 86 ? -22.902 -14.487 1.362 1.00 60.31 86 HIS A C 1
ATOM 726 O O . HIS A 1 86 ? -23.486 -13.938 2.292 1.00 60.31 86 HIS A O 1
ATOM 732 N N . GLY A 1 87 ? -23.468 -15.468 0.650 1.00 64.38 87 GLY A N 1
ATOM 733 C CA . GLY A 1 87 ? -24.632 -16.196 1.159 1.00 64.38 87 GLY A CA 1
ATOM 734 C C . GLY A 1 87 ? -24.372 -16.670 2.594 1.00 64.38 87 GLY A C 1
ATOM 735 O O . GLY A 1 87 ? -23.213 -16.823 2.984 1.00 64.38 87 GLY A O 1
ATOM 736 N N . ALA A 1 88 ? -25.441 -16.850 3.380 1.00 60.06 88 ALA A N 1
ATOM 737 C CA . ALA A 1 88 ? -25.371 -17.183 4.803 1.00 60.06 88 ALA A CA 1
ATOM 738 C C . ALA A 1 88 ? -24.231 -18.173 5.097 1.00 60.06 88 ALA A C 1
ATOM 740 O O . ALA A 1 88 ? -24.218 -19.278 4.556 1.00 60.06 88 ALA A O 1
ATOM 741 N N . LEU A 1 89 ? -23.269 -17.759 5.931 1.00 60.34 89 LEU A N 1
ATOM 742 C CA . LEU A 1 89 ? -22.196 -18.624 6.414 1.00 60.34 89 LEU A CA 1
ATOM 743 C C . LEU A 1 89 ? -22.843 -19.804 7.141 1.00 60.34 89 LEU A C 1
ATOM 745 O O . LEU A 1 89 ? 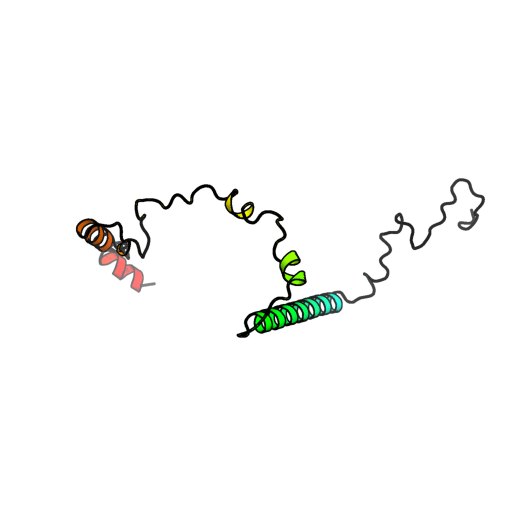-23.252 -19.689 8.297 1.00 60.34 89 LEU A O 1
ATOM 749 N N . THR A 1 90 ? -22.976 -20.934 6.451 1.00 59.84 90 THR A N 1
ATOM 750 C CA . THR A 1 90 ? -23.449 -22.177 7.048 1.00 59.84 90 THR A CA 1
ATOM 751 C C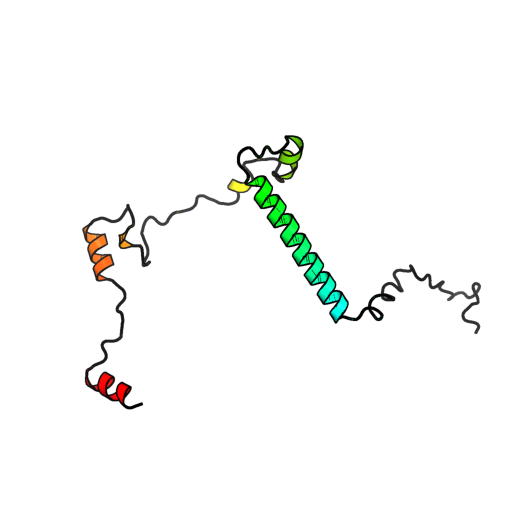 . THR A 1 90 ? -22.353 -22.669 7.981 1.00 59.84 90 THR A C 1
ATOM 753 O O . THR A 1 90 ? -21.413 -23.339 7.553 1.00 59.84 90 THR A O 1
ATOM 756 N N . ILE A 1 91 ? -22.430 -22.293 9.255 1.00 61.62 91 ILE A N 1
ATOM 757 C CA . ILE A 1 91 ? -21.586 -22.893 10.282 1.00 61.62 91 ILE A CA 1
ATOM 758 C C . ILE A 1 91 ? -22.036 -24.357 10.386 1.00 61.62 91 ILE A C 1
ATOM 760 O O . ILE A 1 91 ? -23.221 -24.596 10.639 1.00 61.62 91 ILE A O 1
ATOM 764 N N . PRO A 1 92 ? -21.154 -25.344 10.144 1.00 60.06 92 PRO A N 1
ATOM 765 C CA . PRO A 1 92 ? -21.519 -26.744 10.297 1.00 60.06 92 PRO A CA 1
ATOM 766 C C . PRO A 1 92 ? -21.961 -26.974 11.745 1.00 60.06 92 PRO A C 1
ATOM 768 O O . PRO A 1 92 ? -21.247 -26.635 12.686 1.00 60.06 92 PRO A O 1
ATOM 771 N N . THR A 1 93 ? -23.153 -27.539 11.925 1.00 61.72 93 THR A N 1
ATOM 772 C CA . THR A 1 93 ? -23.745 -27.817 13.246 1.00 61.72 93 THR A CA 1
ATOM 773 C C . THR A 1 93 ? -22.967 -28.869 14.034 1.00 61.72 93 THR A C 1
ATOM 775 O O . THR A 1 93 ? -23.137 -28.991 15.243 1.00 61.72 93 THR A O 1
ATOM 778 N N . THR A 1 94 ? -22.091 -29.616 13.362 1.00 58.81 94 THR A N 1
ATOM 779 C CA . THR A 1 94 ? -21.270 -30.673 13.944 1.00 58.81 94 THR A CA 1
ATOM 780 C C . THR A 1 94 ? -19.797 -30.291 13.876 1.00 58.81 94 THR A C 1
ATOM 782 O O . THR A 1 94 ? -19.263 -30.035 12.793 1.00 58.81 94 THR A O 1
ATOM 785 N N . ALA A 1 95 ? -19.122 -30.293 15.025 1.00 61.81 95 ALA A N 1
ATOM 786 C CA . ALA A 1 95 ? -17.676 -30.143 15.089 1.00 61.81 95 ALA A CA 1
ATOM 787 C C . ALA A 1 95 ? -17.008 -31.352 14.410 1.00 61.81 95 ALA A C 1
ATOM 789 O O . ALA A 1 95 ? -17.161 -32.485 14.862 1.00 61.81 95 ALA A O 1
ATOM 790 N N . GLY A 1 96 ? -16.295 -31.113 13.308 1.00 63.69 96 GLY A N 1
ATOM 791 C CA . GLY A 1 96 ? -15.441 -32.123 12.684 1.00 63.69 96 GLY A CA 1
ATOM 792 C C . GLY A 1 96 ? -14.228 -32.480 13.561 1.00 63.69 96 GLY A C 1
ATOM 793 O O . GLY A 1 96 ? -14.032 -31.896 14.628 1.00 63.69 96 GLY A O 1
ATOM 794 N N . PR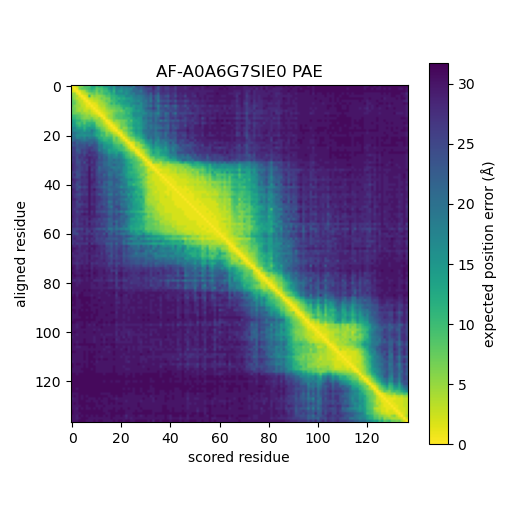O A 1 97 ? -13.392 -33.443 13.140 1.00 63.78 97 PRO A N 1
ATOM 795 C CA . PRO A 1 97 ? -12.179 -33.806 13.865 1.00 63.78 97 PRO A CA 1
ATOM 796 C C . PRO A 1 97 ? -11.104 -32.717 13.707 1.00 63.78 97 PRO A C 1
ATOM 798 O O . PRO A 1 97 ? -10.342 -32.697 12.743 1.00 63.78 97 PRO A O 1
ATOM 801 N N . HIS A 1 98 ? -11.032 -31.801 14.673 1.00 69.25 98 HIS A N 1
ATOM 802 C CA . HIS A 1 98 ? -9.968 -30.797 14.805 1.00 69.25 98 HIS A CA 1
ATOM 803 C C . HIS A 1 98 ? -9.512 -30.678 16.263 1.00 69.25 98 HIS A C 1
ATOM 805 O O . HIS A 1 98 ? -10.225 -31.054 17.187 1.00 69.25 98 HIS A O 1
ATOM 811 N N . HIS A 1 99 ? -8.321 -30.121 16.487 1.00 72.62 99 HIS A N 1
ATOM 812 C CA . HIS A 1 99 ? -7.662 -30.073 17.804 1.00 72.62 99 HIS A CA 1
ATOM 813 C C . HIS A 1 99 ? -8.507 -29.450 18.930 1.00 72.62 99 HIS A C 1
ATOM 815 O O . HIS A 1 99 ? -8.361 -29.810 20.093 1.00 72.62 99 HIS A O 1
ATOM 821 N N . PHE A 1 100 ? -9.419 -28.540 18.585 1.00 75.62 100 PHE A N 1
ATOM 822 C CA . PHE A 1 100 ? -10.322 -27.879 19.529 1.00 75.62 100 PHE A CA 1
ATOM 823 C C . PHE A 1 100 ? -11.744 -28.453 19.529 1.00 75.62 100 PHE A C 1
ATOM 825 O O . PHE A 1 100 ? -12.652 -27.831 20.078 1.00 75.62 100 PHE A O 1
ATOM 832 N N . ALA A 1 101 ? -11.977 -29.609 18.899 1.00 73.19 101 ALA A N 1
ATOM 833 C CA . ALA A 1 101 ? -13.311 -30.189 18.769 1.00 73.19 101 ALA A CA 1
ATOM 834 C C . ALA A 1 101 ? -13.965 -30.397 20.141 1.00 73.19 101 ALA A C 1
ATOM 836 O O . ALA A 1 101 ? -15.100 -29.979 20.328 1.00 73.19 101 ALA A O 1
ATOM 837 N N . ALA A 1 102 ? -13.212 -30.856 21.145 1.00 71.88 102 ALA A N 1
ATOM 838 C CA . ALA A 1 102 ? -13.682 -31.026 22.523 1.00 71.88 102 ALA A CA 1
ATOM 839 C C . ALA A 1 102 ? -14.073 -29.722 23.256 1.00 71.88 102 ALA A C 1
ATOM 841 O O . ALA A 1 102 ? -14.602 -29.796 24.360 1.00 71.88 102 ALA A O 1
ATOM 842 N N . PHE A 1 103 ? -13.838 -28.534 22.691 1.00 77.25 103 PHE A N 1
ATOM 843 C CA . PHE A 1 103 ? -14.210 -27.246 23.296 1.00 77.25 103 PHE A CA 1
ATOM 844 C C . PHE A 1 103 ? -15.428 -26.599 22.632 1.00 77.25 103 PHE A C 1
ATOM 846 O O . PHE A 1 103 ? -15.811 -25.490 23.000 1.00 77.25 103 PHE A O 1
ATOM 853 N N . HIS A 1 104 ? -16.079 -27.286 21.688 1.00 79.62 104 HIS A N 1
ATOM 854 C CA . HIS A 1 104 ? -17.280 -26.757 21.049 1.00 79.62 104 HIS A CA 1
ATOM 855 C C . HIS A 1 104 ? -18.452 -26.647 22.042 1.00 79.62 104 HIS A C 1
ATOM 857 O O . HIS A 1 104 ? -18.706 -27.584 22.810 1.00 79.62 104 HIS A O 1
ATOM 863 N N . PRO A 1 105 ? -19.188 -25.519 22.039 1.00 76.44 105 PRO A N 1
ATOM 864 C CA . PRO A 1 105 ? -20.300 -25.287 22.961 1.00 76.44 105 PRO A CA 1
ATOM 865 C C . PRO A 1 105 ? -21.519 -26.176 22.668 1.00 76.44 105 PRO A C 1
ATOM 867 O O . PRO A 1 105 ? -22.343 -26.374 23.552 1.00 76.44 105 PRO A O 1
ATOM 870 N N . GLY A 1 106 ? -21.622 -26.732 21.455 1.00 74.75 106 GLY A N 1
ATOM 871 C CA . GLY A 1 106 ? -22.719 -27.617 21.046 1.00 74.75 106 GLY A CA 1
ATOM 872 C C . GLY A 1 106 ? -22.536 -29.100 21.390 1.00 74.75 106 GLY A C 1
ATOM 873 O O . GLY A 1 106 ? -23.461 -29.872 21.167 1.00 74.75 106 GLY A O 1
ATOM 874 N N . LEU A 1 107 ? -21.374 -29.511 21.912 1.00 73.75 107 LEU A N 1
ATOM 875 C CA . LEU A 1 107 ? -21.111 -30.914 22.254 1.00 73.75 107 LEU A CA 1
ATOM 876 C C . LEU A 1 107 ? -21.558 -31.240 23.678 1.00 73.75 107 LEU A C 1
ATOM 878 O O . LEU A 1 107 ? -21.174 -30.549 24.633 1.00 73.75 107 LEU A O 1
ATOM 882 N N . ASN A 1 108 ? -22.297 -32.340 23.828 1.00 79.44 108 ASN A N 1
ATOM 883 C CA . ASN A 1 108 ? -22.653 -32.861 25.144 1.00 79.44 108 ASN A CA 1
ATOM 884 C C . ASN A 1 108 ? -21.429 -33.488 25.850 1.00 79.44 108 ASN A C 1
ATOM 886 O O . ASN A 1 108 ? -20.390 -33.745 25.240 1.00 79.44 108 ASN A O 1
ATOM 890 N N . GLN A 1 109 ? -21.529 -33.707 27.165 1.00 76.31 109 GLN A N 1
ATOM 891 C CA . GLN A 1 109 ? -20.416 -34.214 27.981 1.00 76.31 109 GLN A CA 1
ATOM 892 C C . GLN A 1 109 ? -19.888 -35.575 27.486 1.00 76.31 109 GLN A C 1
ATOM 894 O O . GLN A 1 109 ? -18.680 -35.782 27.411 1.00 76.31 109 GLN A O 1
ATOM 899 N N . LEU A 1 110 ? -20.786 -36.473 27.076 1.00 78.12 110 LEU A N 1
ATOM 900 C CA . LEU A 1 110 ? -20.439 -37.815 26.604 1.00 78.12 110 LEU A CA 1
ATOM 901 C C . LEU A 1 110 ? -19.721 -37.787 25.243 1.00 78.12 110 LEU A C 1
ATOM 903 O O . LEU A 1 110 ? -18.780 -38.540 25.008 1.00 78.12 110 LEU A O 1
ATOM 907 N N . GLU A 1 111 ? -20.148 -36.913 24.335 1.00 79.50 111 GLU A N 1
ATOM 908 C CA . GLU A 1 111 ? -19.501 -36.669 23.044 1.00 79.50 111 GLU A CA 1
ATOM 909 C C . GLU A 1 111 ? -18.119 -36.056 23.234 1.00 79.50 111 GLU A C 1
ATOM 911 O O . GLU A 1 111 ? -17.170 -36.456 22.563 1.00 79.50 111 GLU A O 1
ATOM 916 N N . ARG A 1 112 ? -17.987 -35.140 24.196 1.00 76.50 112 ARG A N 1
ATOM 917 C CA . ARG A 1 112 ? -16.713 -34.519 24.563 1.00 76.50 112 ARG A CA 1
ATOM 918 C C . ARG A 1 112 ? -15.704 -35.554 25.051 1.00 76.50 112 ARG A C 1
ATOM 920 O O . ARG A 1 112 ? -14.566 -35.549 24.593 1.00 76.50 112 ARG A O 1
ATOM 927 N N . GLU A 1 113 ? -16.134 -36.468 25.918 1.00 75.62 113 GLU A N 1
ATOM 928 C CA . GLU A 1 113 ? -15.311 -37.576 26.414 1.00 75.62 113 GLU A CA 1
ATOM 929 C C . GLU A 1 113 ? -14.933 -38.556 25.296 1.00 75.62 113 GLU A C 1
ATOM 931 O O . GLU A 1 113 ? -13.772 -38.944 25.193 1.00 75.62 113 GLU A O 1
ATOM 936 N N . AR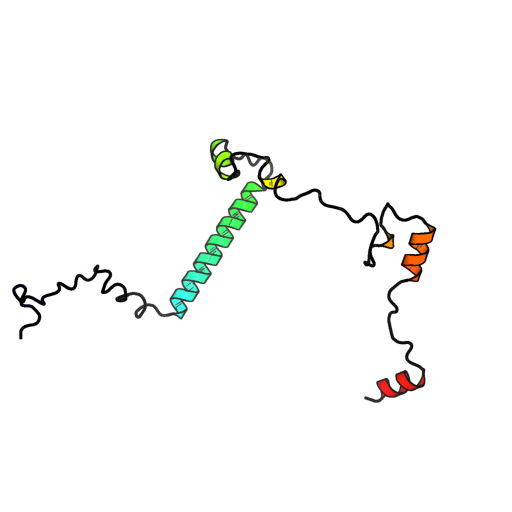G A 1 114 ? -15.868 -38.895 24.396 1.00 74.50 114 ARG A N 1
ATOM 937 C CA . 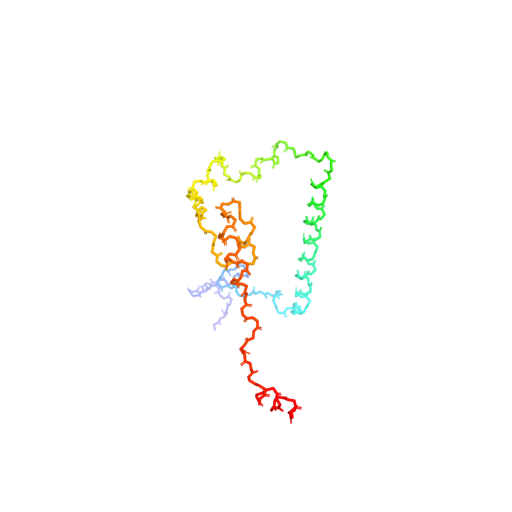ARG A 1 114 ? -15.596 -39.754 23.227 1.00 74.50 114 ARG A CA 1
ATOM 938 C C . ARG A 1 114 ? -14.580 -39.136 22.265 1.00 74.50 114 ARG A C 1
ATOM 940 O O . ARG A 1 114 ? -13.700 -39.846 21.790 1.00 74.50 114 ARG A O 1
ATOM 947 N N . LEU A 1 115 ? -14.674 -37.833 21.996 1.00 71.56 115 LEU A N 1
ATOM 948 C CA . LEU A 1 115 ? -13.705 -37.114 21.163 1.00 71.56 115 LEU A CA 1
ATOM 949 C C . LEU A 1 115 ? -12.344 -36.952 21.849 1.00 71.56 115 LEU A C 1
ATOM 951 O O . LEU A 1 115 ? -11.322 -37.032 21.176 1.00 71.56 115 LEU A O 1
ATOM 955 N N . ALA A 1 116 ? -12.316 -36.754 23.170 1.00 69.31 116 ALA A N 1
ATOM 956 C CA . ALA A 1 116 ? -11.073 -36.698 23.939 1.00 69.31 116 ALA A CA 1
ATOM 957 C C . ALA A 1 116 ? -10.356 -38.058 23.967 1.00 69.31 116 ALA A C 1
ATOM 959 O O . ALA A 1 116 ? -9.130 -38.112 23.886 1.00 69.31 116 ALA A O 1
ATOM 960 N N . LEU A 1 117 ? -11.117 -39.155 24.037 1.00 66.00 117 LEU A N 1
ATOM 961 C CA . LEU A 1 117 ? -10.585 -40.517 23.975 1.00 66.00 117 LEU A CA 1
ATOM 962 C C . LEU A 1 117 ? -10.141 -40.907 22.558 1.00 66.00 117 LEU A C 1
ATOM 964 O O . LEU A 1 117 ? -9.223 -41.704 22.398 1.00 66.00 117 LEU A O 1
ATOM 968 N N . ALA A 1 118 ? -10.750 -40.302 21.537 1.00 62.59 118 ALA A N 1
ATOM 969 C CA . ALA A 1 118 ? -10.321 -40.369 20.142 1.00 62.59 118 ALA A CA 1
ATOM 970 C C . ALA A 1 118 ? -9.180 -39.380 19.822 1.00 62.59 118 ALA A C 1
ATOM 972 O O . ALA A 1 118 ? -9.047 -38.933 18.680 1.00 62.59 118 ALA A O 1
ATOM 973 N N . GLY A 1 119 ? -8.363 -39.027 20.825 1.00 60.91 119 GLY A N 1
ATOM 974 C CA . GLY A 1 119 ? -7.109 -38.310 20.616 1.00 60.91 119 GLY A CA 1
ATOM 975 C C . GLY A 1 119 ? -6.254 -39.016 19.555 1.00 60.91 119 GLY A C 1
ATOM 976 O O . GLY A 1 119 ? -6.380 -40.230 19.369 1.00 60.91 119 GLY A O 1
ATOM 977 N N . PRO A 1 120 ? -5.412 -38.278 18.811 1.00 55.19 120 PRO A N 1
ATOM 978 C CA . PRO A 1 120 ? -4.653 -38.859 17.715 1.00 55.19 120 PRO A CA 1
ATOM 979 C C . PRO A 1 120 ? -3.841 -40.037 18.252 1.00 55.19 120 PRO A C 1
ATOM 981 O O . PRO A 1 120 ? -3.102 -39.869 19.221 1.00 55.19 120 PRO A O 1
ATOM 984 N N . GLN A 1 121 ? -3.996 -41.213 17.634 1.00 57.00 121 GLN A N 1
ATOM 985 C CA . GLN A 1 121 ? -3.123 -42.367 17.849 1.00 57.00 121 GLN A CA 1
ATOM 986 C C . GLN A 1 121 ? -1.697 -41.946 17.479 1.00 57.00 121 GLN A C 1
ATOM 988 O O . GLN A 1 121 ? -1.256 -42.052 16.333 1.00 57.00 121 GLN A O 1
ATOM 993 N N . LEU A 1 122 ? -0.999 -41.353 18.445 1.00 51.91 122 LEU A N 1
ATOM 994 C CA . LEU A 1 122 ? 0.386 -40.949 18.329 1.00 51.91 122 LEU A CA 1
ATOM 995 C C . LEU A 1 122 ? 1.220 -42.220 18.415 1.00 51.91 122 LEU A C 1
ATOM 997 O O . LEU A 1 122 ? 1.684 -42.596 19.486 1.00 51.91 122 LEU A O 1
ATOM 1001 N N . ARG A 1 123 ? 1.422 -42.795 17.226 1.00 54.38 123 ARG A N 1
ATOM 1002 C CA . ARG A 1 123 ? 2.357 -43.849 16.809 1.00 54.38 123 ARG A CA 1
ATOM 1003 C C . ARG A 1 123 ? 1.678 -45.166 16.427 1.00 54.38 123 ARG A C 1
ATOM 1005 O O . ARG A 1 123 ? 0.798 -45.634 17.139 1.00 54.38 123 ARG A O 1
ATOM 1012 N N . PRO A 1 124 ? 2.135 -45.807 15.333 1.00 60.84 124 PRO A N 1
ATOM 1013 C CA . PRO A 1 124 ? 1.958 -47.243 15.178 1.00 60.84 124 PRO A CA 1
ATOM 1014 C C . PRO A 1 124 ? 2.512 -47.930 16.431 1.00 60.84 124 PRO A C 1
ATOM 1016 O O . PRO A 1 124 ? 3.614 -47.587 16.868 1.00 60.84 124 PRO A O 1
ATOM 1019 N N . GLU A 1 125 ? 1.750 -48.859 17.008 1.00 63.44 125 GLU A N 1
ATOM 1020 C CA . GLU A 1 125 ? 2.181 -49.759 18.083 1.00 63.44 125 GLU A CA 1
ATOM 1021 C C . GLU A 1 125 ? 3.380 -50.579 17.587 1.00 63.44 125 GLU A C 1
ATOM 1023 O O . GLU A 1 125 ? 3.229 -51.702 17.111 1.00 63.44 125 GLU A O 1
ATOM 1028 N N . MET A 1 126 ? 4.579 -49.992 17.618 1.00 67.19 126 MET A N 1
ATOM 1029 C CA . MET A 1 126 ? 5.793 -50.709 17.272 1.00 67.19 126 MET A CA 1
ATOM 1030 C C . MET A 1 126 ? 5.986 -51.787 18.322 1.00 67.19 126 MET A C 1
ATOM 1032 O O . MET A 1 126 ? 6.236 -51.511 19.505 1.00 67.19 126 MET A O 1
ATOM 1036 N N . THR A 1 127 ? 5.885 -53.027 17.874 1.00 74.00 127 THR A N 1
ATOM 1037 C CA . THR A 1 127 ? 6.169 -54.184 18.704 1.00 74.00 127 THR A CA 1
ATOM 1038 C C . THR A 1 127 ? 7.606 -54.078 19.225 1.00 74.00 127 THR A C 1
ATOM 1040 O O . THR A 1 127 ? 8.491 -53.496 18.595 1.00 74.00 127 THR A O 1
ATOM 1043 N N . TYR A 1 128 ? 7.862 -54.606 20.426 1.00 66.44 128 TYR A N 1
ATOM 1044 C CA . TYR A 1 128 ? 9.201 -54.619 21.030 1.00 66.44 128 TYR A CA 1
ATOM 1045 C C . TYR A 1 128 ? 10.354 -54.961 20.051 1.00 66.44 128 TYR A C 1
ATOM 1047 O O . TYR A 1 128 ? 11.352 -54.237 20.084 1.00 66.44 128 TYR A O 1
ATOM 1055 N N . PRO A 1 129 ? 10.239 -55.958 19.143 1.00 71.94 129 PRO A N 1
ATOM 1056 C CA . PRO A 1 129 ? 11.292 -56.231 18.160 1.00 71.94 129 PRO A CA 1
ATOM 1057 C C . PRO A 1 129 ? 11.534 -55.092 17.157 1.00 71.94 129 PRO A C 1
ATOM 1059 O O . PRO A 1 129 ? 12.683 -54.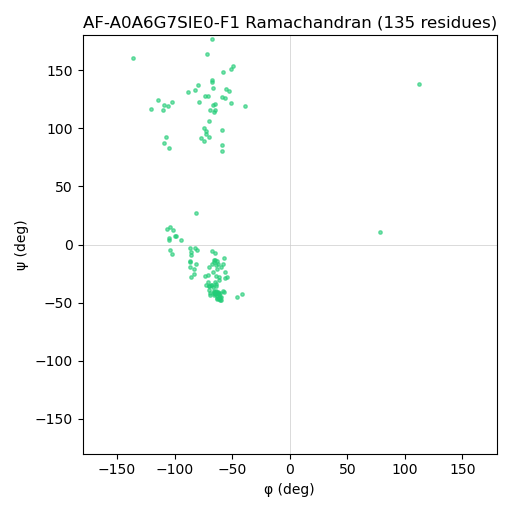838 16.803 1.00 71.94 129 PRO A O 1
ATOM 1062 N N . GLU A 1 130 ? 10.497 -54.371 16.731 1.00 77.06 130 GLU A N 1
ATOM 1063 C CA . GLU A 1 130 ? 10.637 -53.250 15.791 1.00 77.06 130 GLU A CA 1
ATOM 1064 C C . GLU A 1 130 ? 11.377 -52.070 16.431 1.00 77.06 130 GLU A C 1
ATOM 1066 O O . GLU A 1 130 ? 12.178 -51.407 15.772 1.00 77.06 130 GLU A O 1
ATOM 1071 N N . ARG A 1 131 ? 11.174 -51.836 17.736 1.00 75.00 131 ARG A N 1
ATOM 1072 C CA . ARG A 1 131 ? 11.930 -50.815 18.484 1.00 75.00 131 ARG A CA 1
ATOM 1073 C C . ARG A 1 131 ? 13.413 -51.159 18.579 1.00 75.00 131 ARG A C 1
ATOM 1075 O O . ARG A 1 131 ? 14.249 -50.287 18.375 1.00 75.00 131 ARG A O 1
ATOM 1082 N N . LEU A 1 132 ? 13.732 -52.429 18.829 1.00 74.06 132 LEU A N 1
ATOM 1083 C CA . LEU A 1 132 ? 15.115 -52.895 18.952 1.00 74.06 132 LEU A CA 1
ATOM 1084 C C . LEU A 1 132 ? 15.901 -52.761 17.634 1.00 74.06 132 LEU A C 1
ATOM 1086 O O . LEU A 1 132 ? 17.111 -52.547 17.650 1.00 74.06 132 LEU A O 1
ATOM 1090 N N . ALA A 1 133 ? 15.222 -52.902 16.493 1.00 78.06 133 ALA A N 1
ATOM 1091 C CA . ALA A 1 133 ? 15.835 -52.760 15.175 1.00 78.06 133 ALA A CA 1
ATOM 1092 C C . ALA A 1 133 ? 16.158 -51.296 14.827 1.00 78.06 133 ALA A C 1
ATOM 1094 O O . ALA A 1 133 ? 17.182 -51.032 14.201 1.00 78.06 133 ALA A O 1
ATOM 1095 N N . ALA A 1 134 ? 15.320 -50.351 15.258 1.00 74.44 134 ALA A N 1
ATOM 1096 C CA . ALA A 1 134 ? 15.486 -48.929 14.963 1.00 74.44 134 ALA A CA 1
ATOM 1097 C C . ALA A 1 134 ? 16.667 -48.269 15.705 1.00 74.44 134 ALA A C 1
ATOM 1099 O O . ALA A 1 134 ? 17.223 -47.302 15.201 1.00 74.44 134 ALA A O 1
ATOM 1100 N N . GLU A 1 135 ? 17.080 -48.789 16.867 1.00 68.50 135 GLU A N 1
ATOM 1101 C CA . GLU A 1 135 ? 18.234 -48.273 17.633 1.00 68.50 135 GLU A CA 1
ATOM 1102 C C . GLU A 1 135 ? 19.603 -48.755 17.113 1.00 68.50 135 GLU A C 1
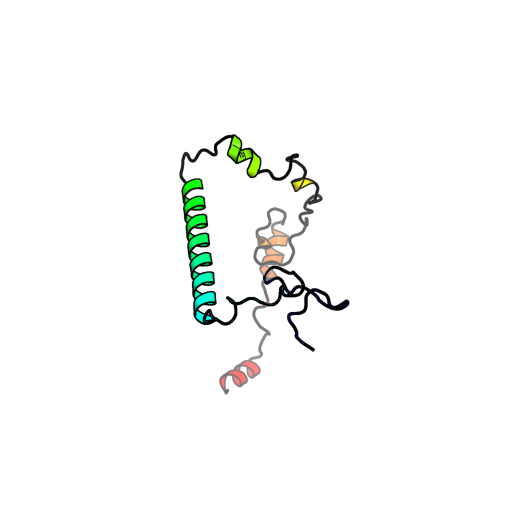ATOM 1104 O O . GLU A 1 135 ? 20.639 -48.344 17.633 1.00 68.50 135 GLU A O 1
ATOM 1109 N N . ARG A 1 136 ? 19.636 -49.645 16.111 1.00 64.44 136 ARG A N 1
ATOM 1110 C CA . ARG A 1 136 ? 20.880 -50.206 15.546 1.00 64.44 136 ARG A CA 1
ATOM 1111 C C . ARG A 1 136 ? 21.340 -49.544 14.238 1.00 64.44 136 ARG A C 1
ATOM 1113 O O . ARG A 1 136 ? 22.269 -50.065 13.621 1.00 64.44 136 ARG A O 1
ATOM 1120 N N . ILE A 1 137 ? 20.695 -48.458 13.811 1.00 55.31 137 ILE A N 1
ATOM 1121 C CA . ILE A 1 137 ? 21.035 -47.691 12.597 1.00 55.31 137 ILE A CA 1
ATOM 1122 C C . ILE A 1 137 ? 21.770 -46.411 12.983 1.00 55.31 137 ILE A C 1
ATOM 1124 O O . ILE A 1 137 ? 21.281 -45.716 13.900 1.00 55.31 137 ILE A O 1
#

Secondary structure (DSSP, 8-state):
--TT-TTSTT-----TT-GGGTT--TTTSSS-HHHHHHHHHHHHHHHHHHHHHHHHHHTSTT----HHHHHHH--SSSTTTTTTTS------SS--S-TTGGG-TT--HHHHHHHHHT----S----HHHHHHHTT-